Protein AF-A0AAU8CB11-F1 (afdb_monomer)

Structure (mmCIF, N/CA/C/O backbone):
data_AF-A0AAU8CB11-F1
#
_entry.id   AF-A0AAU8CB11-F1
#
loop_
_atom_site.group_PDB
_atom_site.id
_atom_site.type_symbol
_atom_site.label_atom_id
_atom_site.label_alt_id
_atom_site.label_comp_id
_atom_site.label_asym_id
_atom_site.label_entity_id
_atom_site.label_seq_id
_atom_site.pdbx_PDB_ins_code
_atom_site.Cartn_x
_atom_site.Cartn_y
_atom_site.Cartn_z
_atom_site.occupancy
_atom_site.B_iso_or_equiv
_atom_site.auth_seq_id
_atom_site.auth_comp_id
_atom_site.auth_asym_id
_atom_site.auth_atom_id
_atom_site.pdbx_PDB_model_num
ATOM 1 N N . MET A 1 1 ? 46.544 21.182 -36.155 1.00 42.44 1 MET A N 1
ATOM 2 C CA . MET A 1 1 ? 45.902 19.866 -36.327 1.00 42.44 1 MET A CA 1
ATOM 3 C C . MET A 1 1 ? 45.003 19.690 -35.120 1.00 42.44 1 MET A C 1
ATOM 5 O O . MET A 1 1 ? 45.452 19.198 -34.098 1.00 42.44 1 MET A O 1
ATOM 9 N N . SER A 1 2 ? 43.804 20.263 -35.202 1.00 44.53 2 SER A N 1
ATOM 10 C CA . SER A 1 2 ? 42.808 20.220 -34.134 1.00 44.53 2 SER A CA 1
ATOM 11 C C . SER A 1 2 ? 41.744 19.235 -34.574 1.00 44.53 2 SER A C 1
ATOM 13 O O . SER A 1 2 ? 41.042 19.493 -35.546 1.00 44.53 2 SER A O 1
ATOM 15 N N . THR A 1 3 ? 41.664 18.100 -33.899 1.00 44.34 3 THR A N 1
ATOM 16 C CA . THR A 1 3 ? 40.441 17.304 -33.875 1.00 44.34 3 THR A CA 1
ATOM 17 C C . THR A 1 3 ? 39.897 17.453 -32.473 1.00 44.34 3 THR A C 1
ATOM 19 O O . THR A 1 3 ? 40.245 16.698 -31.569 1.00 44.34 3 THR A O 1
ATOM 22 N N . ASP A 1 4 ? 39.118 18.516 -32.312 1.00 44.94 4 ASP A N 1
ATOM 23 C CA . ASP A 1 4 ? 38.138 18.631 -31.250 1.00 44.94 4 ASP A CA 1
ATOM 24 C C . ASP A 1 4 ? 37.130 17.502 -31.489 1.00 44.94 4 ASP A C 1
ATOM 26 O O . ASP A 1 4 ? 36.351 17.532 -32.440 1.00 44.94 4 ASP A O 1
ATOM 30 N N . THR A 1 5 ? 37.290 16.403 -30.757 1.00 48.50 5 THR A N 1
ATOM 31 C CA . THR A 1 5 ? 36.262 15.370 -30.677 1.00 48.50 5 THR A CA 1
ATOM 32 C C . THR A 1 5 ? 35.461 15.716 -29.439 1.00 48.50 5 THR A C 1
ATOM 34 O O . THR A 1 5 ? 35.776 15.253 -28.344 1.00 48.50 5 THR A O 1
ATOM 37 N N . GLU A 1 6 ? 34.463 16.583 -29.623 1.00 51.97 6 GLU A N 1
ATOM 38 C CA . GLU A 1 6 ? 33.332 16.668 -28.705 1.00 51.97 6 GLU A CA 1
ATOM 39 C C . GLU A 1 6 ? 32.822 15.235 -28.482 1.00 51.97 6 GLU A C 1
ATOM 41 O O . GLU A 1 6 ? 32.600 14.511 -29.464 1.00 51.97 6 GLU A O 1
ATOM 46 N N . PRO A 1 7 ? 32.678 14.768 -27.230 1.00 50.28 7 PRO A N 1
ATOM 47 C CA . PRO A 1 7 ? 32.069 13.474 -26.997 1.00 50.28 7 PRO A CA 1
ATOM 48 C C . PRO A 1 7 ? 30.637 13.562 -27.516 1.00 50.28 7 PRO A C 1
ATOM 50 O O . PRO A 1 7 ? 29.880 14.439 -27.105 1.00 50.28 7 PRO A O 1
ATOM 53 N N . ALA A 1 8 ? 30.300 12.679 -28.458 1.00 52.88 8 ALA A N 1
ATOM 54 C CA . ALA A 1 8 ? 28.959 12.530 -28.994 1.00 52.88 8 ALA A CA 1
ATOM 55 C C . ALA A 1 8 ? 27.955 12.569 -27.837 1.00 52.88 8 ALA A C 1
ATOM 57 O O . ALA A 1 8 ? 27.966 11.683 -26.979 1.00 52.88 8 ALA A O 1
ATOM 58 N N . GLY A 1 9 ? 27.135 13.623 -27.794 1.00 54.81 9 GLY A N 1
ATOM 59 C CA . GLY A 1 9 ? 25.994 13.673 -26.896 1.00 54.81 9 GLY A CA 1
ATOM 60 C C . GLY A 1 9 ? 25.213 12.382 -27.081 1.00 54.81 9 GLY A C 1
ATOM 61 O O . GLY A 1 9 ? 24.951 11.981 -28.218 1.00 54.81 9 GLY A O 1
ATOM 62 N N . VAL A 1 10 ? 24.926 11.698 -25.974 1.00 61.97 10 VAL A N 1
ATOM 63 C CA . VAL A 1 10 ? 24.017 10.553 -25.951 1.00 61.97 10 VAL A CA 1
ATOM 64 C C . VAL A 1 10 ? 22.784 10.983 -26.737 1.00 61.97 10 VAL A C 1
ATOM 66 O O . VAL A 1 10 ? 22.107 11.932 -26.349 1.00 61.97 10 VAL A O 1
ATOM 69 N N . VAL A 1 11 ? 22.556 10.379 -27.903 1.00 61.03 11 VAL A N 1
ATOM 70 C CA . VAL A 1 11 ? 21.357 10.674 -28.683 1.00 61.03 11 VAL A CA 1
ATOM 71 C C . VAL A 1 11 ? 20.226 9.991 -27.936 1.00 61.03 11 VAL A 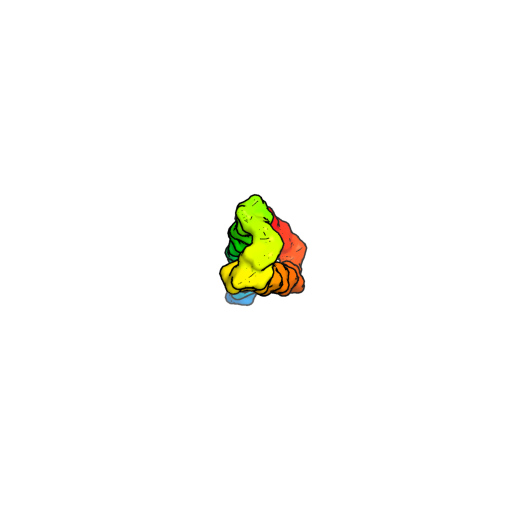C 1
ATOM 73 O O . VAL A 1 11 ? 19.989 8.800 -28.103 1.00 61.03 11 VAL A O 1
ATOM 76 N N . GLU A 1 12 ? 19.599 10.740 -27.037 1.00 72.50 12 GLU A N 1
ATOM 77 C CA . GLU A 1 12 ? 18.356 10.363 -26.384 1.00 72.50 12 GLU A CA 1
ATOM 78 C C . GLU A 1 12 ? 17.287 10.280 -27.481 1.00 72.50 12 GLU A C 1
ATOM 80 O O . GLU A 1 12 ? 16.783 11.290 -27.975 1.00 72.50 12 GLU A O 1
ATOM 85 N N . ASP A 1 13 ? 17.028 9.066 -27.960 1.00 85.31 13 ASP A N 1
ATOM 86 C CA . ASP A 1 13 ? 16.021 8.806 -28.980 1.00 85.31 13 ASP A CA 1
ATOM 87 C C . ASP A 1 13 ? 14.628 8.598 -28.356 1.00 85.31 13 ASP A C 1
ATOM 89 O O . ASP A 1 13 ? 14.443 8.572 -27.137 1.00 85.31 13 ASP A O 1
ATOM 93 N N . GLU A 1 14 ? 13.607 8.447 -29.201 1.00 88.38 14 GLU A N 1
ATOM 94 C CA . GLU A 1 14 ? 12.229 8.231 -28.744 1.00 88.38 14 GLU A CA 1
ATOM 95 C C . GLU A 1 14 ? 12.087 6.995 -27.831 1.00 88.38 14 GLU A C 1
ATOM 97 O O . GLU A 1 14 ? 11.236 6.975 -26.938 1.00 88.38 14 GLU A O 1
ATOM 102 N N . SER A 1 15 ? 12.915 5.963 -28.025 1.00 87.62 15 SER A N 1
ATOM 103 C CA . SER A 1 15 ? 12.870 4.737 -27.223 1.00 87.62 15 SER A CA 1
ATOM 104 C C . SER A 1 15 ? 13.440 4.945 -25.819 1.00 87.62 15 SER A C 1
ATOM 106 O O . SER A 1 15 ? 12.875 4.432 -24.847 1.00 87.62 15 SER A O 1
ATOM 108 N N . PHE A 1 16 ? 14.481 5.773 -25.695 1.00 89.19 16 PHE A N 1
ATOM 109 C CA . PHE A 1 16 ? 15.028 6.184 -24.406 1.00 89.19 16 PHE A CA 1
ATOM 110 C C . PHE A 1 16 ? 13.982 6.940 -23.581 1.00 89.19 16 PHE A C 1
ATOM 112 O O . PHE A 1 16 ? 13.679 6.543 -22.455 1.00 89.19 16 PHE A O 1
ATOM 119 N N . PHE A 1 17 ? 13.361 7.978 -24.153 1.00 91.81 17 PHE A N 1
ATOM 120 C CA . PHE A 1 17 ? 12.351 8.766 -23.437 1.00 91.81 17 PHE A CA 1
ATOM 121 C C . PHE A 1 17 ? 11.129 7.935 -23.045 1.00 91.81 17 PHE A C 1
ATOM 123 O O . PHE A 1 17 ? 10.583 8.122 -21.960 1.00 91.81 17 PHE A O 1
ATOM 130 N N . ARG A 1 18 ? 10.710 6.997 -23.900 1.00 90.25 18 ARG A N 1
ATOM 131 C CA . ARG A 1 18 ? 9.614 6.071 -23.593 1.00 90.25 18 ARG A CA 1
ATOM 132 C C . ARG A 1 18 ? 9.932 5.214 -22.370 1.00 90.25 18 ARG A C 1
ATOM 134 O O . ARG A 1 18 ? 9.137 5.187 -21.437 1.00 90.25 18 ARG A O 1
ATOM 141 N N . THR A 1 19 ? 11.116 4.608 -22.352 1.00 89.44 19 THR A N 1
ATOM 142 C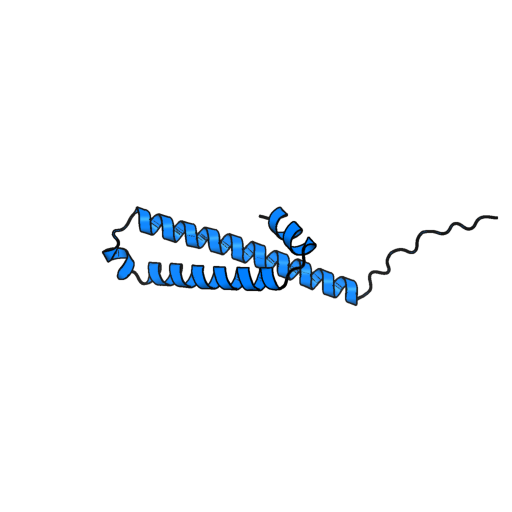 CA . THR A 1 19 ? 11.596 3.803 -21.218 1.00 89.44 19 THR A CA 1
ATOM 143 C C . THR A 1 19 ? 11.674 4.637 -19.939 1.00 89.44 19 THR A C 1
ATOM 145 O O . THR A 1 19 ? 11.224 4.208 -18.880 1.00 89.44 19 THR A O 1
ATOM 148 N N . LEU A 1 20 ? 12.194 5.865 -20.029 1.00 89.81 20 LEU A N 1
ATOM 149 C CA . LEU A 1 20 ? 12.303 6.760 -18.879 1.00 89.81 20 LEU A CA 1
ATOM 150 C C . LEU A 1 20 ? 10.929 7.152 -18.313 1.00 89.81 20 LEU A C 1
ATOM 152 O O . LEU A 1 20 ? 10.744 7.169 -17.098 1.00 89.81 20 LEU A O 1
ATOM 156 N N . VAL A 1 21 ? 9.950 7.447 -19.175 1.00 92.25 21 VAL A N 1
ATOM 157 C CA . VAL A 1 21 ? 8.575 7.750 -18.746 1.00 92.25 21 VAL A CA 1
ATOM 158 C C . VAL A 1 21 ? 7.930 6.542 -18.068 1.00 92.25 21 VAL A C 1
ATOM 160 O O . VAL A 1 21 ? 7.249 6.711 -17.057 1.00 92.25 21 VAL A O 1
ATOM 163 N N . GLU A 1 22 ? 8.144 5.333 -18.589 1.00 88.50 22 GLU A N 1
ATOM 164 C CA . GLU A 1 22 ? 7.644 4.093 -17.984 1.00 88.50 22 GLU A CA 1
ATOM 165 C C . GLU A 1 22 ? 8.247 3.866 -16.590 1.00 88.50 22 GLU A C 1
ATOM 167 O O . GLU A 1 22 ? 7.492 3.635 -15.642 1.00 88.50 22 GLU A O 1
ATOM 172 N N . LYS A 1 23 ? 9.564 4.055 -16.437 1.00 88.50 23 LYS A N 1
ATOM 173 C CA . LYS A 1 23 ? 10.261 3.995 -15.140 1.00 88.50 23 LYS A CA 1
ATOM 174 C C . LYS A 1 23 ? 9.720 5.019 -14.142 1.00 88.50 23 LYS A C 1
ATOM 176 O O . LYS A 1 23 ? 9.279 4.652 -13.056 1.00 88.50 23 LYS A O 1
ATOM 181 N N . LEU A 1 24 ? 9.666 6.299 -14.521 1.00 89.00 24 LEU A N 1
ATOM 182 C CA . LEU A 1 24 ? 9.156 7.370 -13.650 1.00 89.00 24 LEU A CA 1
ATOM 183 C C . LEU A 1 24 ? 7.696 7.144 -13.244 1.00 89.00 24 LEU A C 1
ATOM 185 O O . LEU A 1 24 ? 7.303 7.442 -12.116 1.00 89.00 24 LEU A O 1
ATOM 189 N N . ARG A 1 25 ? 6.881 6.600 -14.151 1.00 89.19 25 ARG A N 1
ATOM 190 C CA . ARG A 1 25 ? 5.498 6.230 -13.851 1.00 89.19 25 ARG A CA 1
ATOM 191 C C . ARG A 1 25 ? 5.432 5.078 -12.846 1.00 89.19 25 ARG A C 1
ATOM 193 O O . ARG A 1 25 ? 4.617 5.152 -11.927 1.00 89.19 25 ARG A O 1
ATOM 200 N N 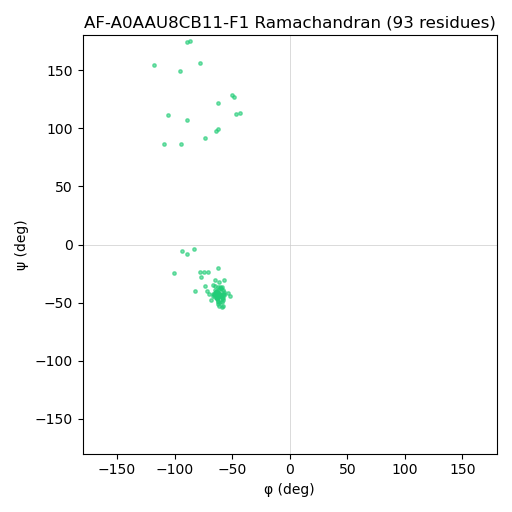. GLY A 1 26 ? 6.253 4.040 -13.013 1.00 87.00 26 GLY A N 1
ATOM 201 C CA . GLY A 1 26 ? 6.359 2.936 -12.054 1.00 87.00 26 GLY A CA 1
ATOM 202 C C . GLY A 1 26 ? 6.746 3.441 -10.665 1.00 87.00 26 GLY A C 1
ATOM 203 O O . GLY A 1 26 ? 6.068 3.139 -9.684 1.00 87.00 26 GLY A O 1
ATOM 204 N N . LEU A 1 27 ? 7.750 4.317 -10.613 1.00 87.69 27 LEU A N 1
ATOM 205 C CA . LEU A 1 27 ? 8.234 4.946 -9.389 1.00 87.69 27 LEU A CA 1
ATOM 206 C C . LEU A 1 27 ? 7.149 5.753 -8.663 1.00 87.69 27 LEU A C 1
ATOM 208 O O . LEU A 1 27 ? 6.913 5.569 -7.470 1.00 87.69 27 LEU A O 1
ATOM 212 N N . SER A 1 28 ? 6.442 6.613 -9.402 1.00 87.38 28 SER A N 1
ATOM 213 C CA . SER A 1 28 ? 5.340 7.414 -8.861 1.00 87.38 28 SER A CA 1
ATOM 214 C C . SER A 1 28 ? 4.210 6.534 -8.325 1.00 87.38 28 SER A C 1
ATOM 216 O O . SER A 1 28 ? 3.666 6.830 -7.263 1.00 87.38 28 SER A O 1
ATOM 218 N N . SER A 1 29 ? 3.860 5.461 -9.045 1.00 87.56 29 SER A N 1
ATOM 219 C CA . SER A 1 29 ? 2.807 4.528 -8.628 1.00 87.56 29 SER A CA 1
ATOM 220 C C . SER A 1 29 ? 3.165 3.841 -7.314 1.00 87.56 29 SER A C 1
ATOM 222 O O . SER A 1 29 ? 2.365 3.868 -6.379 1.00 87.56 29 SER A O 1
ATOM 224 N N . PHE A 1 30 ? 4.382 3.297 -7.217 1.00 90.38 30 PHE A N 1
ATOM 225 C CA . PHE A 1 30 ? 4.874 2.647 -6.004 1.00 90.38 30 PHE A CA 1
ATOM 226 C C . PHE A 1 30 ? 4.867 3.604 -4.804 1.00 90.38 30 PHE A C 1
ATOM 228 O O . PHE A 1 30 ? 4.360 3.260 -3.734 1.00 90.38 30 PHE A O 1
ATOM 235 N N . GLY A 1 31 ? 5.355 4.837 -4.985 1.00 90.00 31 GLY A N 1
ATOM 236 C CA . GLY A 1 31 ? 5.342 5.854 -3.932 1.00 90.00 31 GLY A CA 1
ATOM 237 C C . GLY A 1 31 ? 3.926 6.182 -3.438 1.00 90.00 31 GLY A C 1
ATOM 238 O O . GLY A 1 31 ? 3.682 6.244 -2.230 1.00 90.00 31 GLY A O 1
ATOM 239 N N . ASP A 1 32 ? 2.966 6.347 -4.352 1.00 91.19 32 ASP A N 1
ATOM 240 C CA . ASP A 1 32 ? 1.562 6.599 -4.005 1.00 91.19 32 ASP A CA 1
ATOM 241 C C . ASP A 1 32 ? 0.914 5.414 -3.274 1.00 91.19 32 ASP A C 1
ATOM 243 O O . ASP A 1 32 ? 0.252 5.603 -2.245 1.00 91.19 32 ASP A O 1
ATOM 247 N N . GLN A 1 33 ? 1.135 4.193 -3.764 1.00 94.00 33 GLN A N 1
ATOM 248 C CA . GLN A 1 33 ? 0.624 2.963 -3.155 1.00 94.00 33 GLN A CA 1
ATOM 249 C C . GLN A 1 33 ? 1.207 2.753 -1.753 1.00 94.00 33 GLN A C 1
ATOM 251 O O . GLN A 1 33 ? 0.456 2.470 -0.817 1.00 94.00 33 GLN A O 1
ATOM 256 N N . SER A 1 34 ? 2.505 3.002 -1.565 1.00 94.38 34 SER A N 1
ATOM 257 C CA . SER A 1 34 ? 3.182 2.879 -0.271 1.00 94.38 34 SER A CA 1
ATOM 258 C C . SER A 1 34 ? 2.618 3.873 0.750 1.00 94.38 34 SER A C 1
ATOM 260 O O . SER A 1 34 ? 2.212 3.497 1.857 1.00 94.38 34 SER A O 1
ATOM 262 N N . ARG A 1 35 ? 2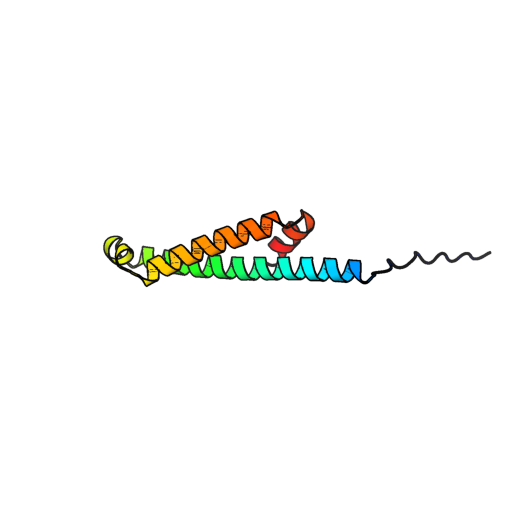.443 5.144 0.354 1.00 94.25 35 ARG A N 1
ATOM 263 C CA . ARG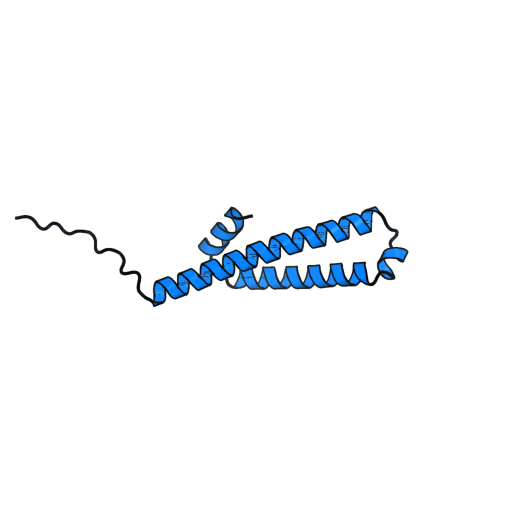 A 1 35 ? 1.769 6.156 1.190 1.00 94.25 35 ARG A CA 1
ATOM 264 C C . ARG A 1 35 ? 0.355 5.725 1.583 1.00 94.25 35 ARG A C 1
ATOM 266 O O . ARG A 1 35 ? -0.044 5.892 2.741 1.00 94.25 35 ARG A O 1
ATOM 273 N N . GLN A 1 36 ? -0.408 5.159 0.646 1.00 96.44 36 GLN A N 1
ATOM 274 C CA . GLN A 1 36 ? -1.756 4.671 0.927 1.00 96.44 36 GLN A CA 1
ATOM 275 C C . GLN A 1 36 ? -1.740 3.471 1.885 1.00 96.44 36 GLN A C 1
ATOM 277 O O . GLN A 1 36 ? -2.539 3.441 2.826 1.00 96.44 36 GLN A O 1
ATOM 282 N N . PHE A 1 37 ? -0.816 2.528 1.697 1.00 97.38 37 PHE A N 1
ATOM 283 C CA . PHE A 1 37 ? -0.646 1.354 2.551 1.00 97.38 37 PHE A CA 1
ATOM 284 C C . PHE A 1 37 ? -0.376 1.757 4.003 1.00 97.38 37 PHE A C 1
ATOM 286 O O . PHE A 1 37 ? -1.059 1.285 4.919 1.00 97.38 37 PHE A O 1
ATOM 293 N N . PHE A 1 38 ? 0.547 2.698 4.232 1.00 96.31 38 PHE A N 1
ATOM 294 C CA . PHE A 1 38 ? 0.828 3.212 5.574 1.00 96.31 38 PHE A CA 1
ATOM 295 C C . PHE A 1 38 ? -0.373 3.937 6.184 1.00 96.31 38 PHE A C 1
ATOM 297 O O . PHE A 1 38 ? -0.684 3.747 7.363 1.00 96.31 38 PHE A O 1
ATOM 304 N N . ALA A 1 39 ? -1.091 4.741 5.395 1.00 97.56 39 ALA A N 1
ATOM 305 C CA . ALA A 1 39 ? -2.279 5.441 5.872 1.00 97.56 39 ALA A CA 1
ATOM 306 C C . ALA A 1 39 ? -3.399 4.472 6.293 1.00 97.56 39 ALA A C 1
ATOM 308 O O . ALA A 1 39 ? -4.045 4.691 7.322 1.00 97.56 39 ALA A O 1
ATOM 309 N N . VAL A 1 40 ? -3.631 3.403 5.525 1.00 98.12 40 VAL A N 1
ATOM 310 C CA . VAL A 1 40 ? -4.618 2.360 5.852 1.00 98.12 40 VAL A CA 1
ATOM 311 C C . VAL A 1 40 ? -4.169 1.560 7.072 1.00 98.12 40 VAL A C 1
ATOM 313 O O . VAL A 1 40 ? -4.941 1.428 8.021 1.00 98.12 40 VAL A O 1
ATOM 316 N N . SER A 1 41 ? -2.911 1.118 7.106 1.00 98.00 41 SER A N 1
ATOM 317 C CA . SER A 1 41 ? -2.338 0.377 8.238 1.00 98.00 41 SER A CA 1
ATOM 318 C C . SER A 1 41 ? -2.439 1.162 9.546 1.00 98.00 41 SER A C 1
ATOM 320 O O . SER A 1 41 ? -2.827 0.616 10.576 1.00 98.00 41 SER A O 1
ATOM 322 N N . ARG A 1 42 ? -2.191 2.478 9.508 1.00 97.81 42 ARG A N 1
ATOM 323 C CA . ARG A 1 42 ? -2.369 3.349 10.675 1.00 97.81 42 ARG A CA 1
ATOM 324 C C . ARG A 1 42 ? -3.821 3.393 11.150 1.00 97.81 42 ARG A C 1
ATOM 326 O O . ARG A 1 42 ? -4.058 3.331 12.351 1.00 97.81 42 ARG A O 1
ATOM 333 N N . LYS A 1 43 ? -4.790 3.500 10.235 1.00 97.69 43 LYS A N 1
ATOM 334 C CA . 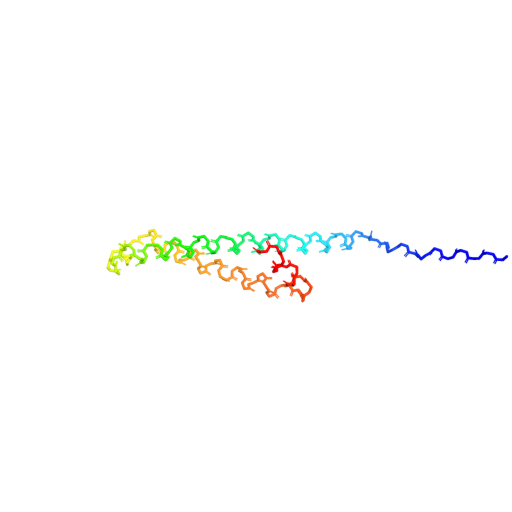LYS A 1 43 ? -6.222 3.495 10.588 1.00 97.69 43 LYS A CA 1
ATOM 335 C C . LYS A 1 43 ? -6.635 2.174 11.234 1.00 97.69 43 LYS A C 1
ATOM 337 O O . LYS A 1 43 ? -7.354 2.200 12.228 1.00 97.69 43 LYS A O 1
ATOM 342 N N . ILE A 1 44 ? -6.162 1.051 10.692 1.00 97.56 44 ILE A N 1
ATOM 343 C CA . ILE A 1 44 ? -6.371 -0.290 11.256 1.00 97.56 44 ILE A CA 1
ATOM 344 C C . ILE A 1 44 ? -5.824 -0.340 12.686 1.00 97.56 44 ILE A C 1
ATOM 346 O O . ILE A 1 44 ? -6.582 -0.621 13.609 1.00 97.56 44 ILE A O 1
ATOM 350 N N . ALA A 1 45 ? -4.562 0.046 12.888 1.00 96.81 45 ALA A N 1
ATOM 351 C CA . ALA A 1 45 ? -3.930 0.034 14.207 1.00 96.81 45 ALA A CA 1
ATOM 352 C C . ALA A 1 45 ? -4.656 0.931 15.229 1.00 96.81 45 ALA A C 1
ATOM 354 O O . ALA A 1 45 ? -4.787 0.572 16.397 1.00 96.81 45 ALA A O 1
ATOM 355 N N . THR A 1 46 ? -5.164 2.095 14.807 1.00 96.50 46 THR A N 1
ATOM 356 C CA . THR A 1 46 ? -5.996 2.948 15.672 1.00 96.50 46 THR A CA 1
ATOM 357 C C . THR A 1 46 ? -7.294 2.246 16.071 1.00 96.50 46 THR A C 1
ATOM 359 O O . THR A 1 46 ? -7.630 2.230 17.251 1.00 96.50 46 THR A O 1
ATOM 362 N N . LEU A 1 47 ? -7.998 1.617 15.126 1.00 95.50 47 LEU A N 1
ATOM 363 C CA . LEU A 1 47 ? -9.226 0.873 15.424 1.00 95.50 47 LEU A CA 1
ATOM 364 C C . LEU A 1 47 ? -8.969 -0.301 16.375 1.00 95.50 47 LEU A C 1
ATOM 366 O O . LEU A 1 47 ? -9.739 -0.499 17.312 1.00 95.50 47 LEU A O 1
ATOM 370 N N . GLU A 1 48 ? -7.880 -1.036 16.167 1.00 95.75 48 GLU A N 1
ATOM 371 C CA . GLU A 1 48 ? -7.451 -2.145 17.028 1.00 95.75 48 GLU A CA 1
ATOM 372 C C . GLU A 1 48 ? -7.062 -1.686 18.436 1.00 95.75 48 GLU A C 1
ATOM 374 O O . GLU A 1 48 ? -7.265 -2.416 19.403 1.00 95.75 48 GLU A O 1
ATOM 379 N N . SER A 1 49 ? -6.547 -0.461 18.573 1.00 96.19 49 SER A N 1
ATOM 380 C CA . SER A 1 49 ?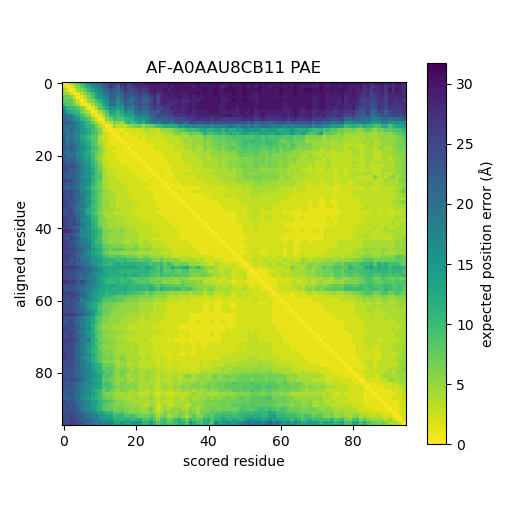 -6.236 0.130 19.875 1.00 96.19 49 SER A CA 1
ATOM 381 C C . SER A 1 49 ? -7.474 0.634 20.625 1.00 96.19 49 SER A C 1
ATOM 383 O O . SER A 1 49 ? -7.433 0.727 21.852 1.00 96.19 49 SER A O 1
ATOM 385 N N . GLU A 1 50 ? -8.534 1.031 19.920 1.00 94.69 50 GLU A N 1
ATOM 386 C CA . GLU A 1 50 ? -9.705 1.694 20.512 1.00 94.69 50 GLU A CA 1
ATOM 387 C C . GLU A 1 50 ? -10.899 0.754 20.733 1.00 94.69 50 GLU A C 1
ATOM 389 O O . GLU A 1 50 ? -11.740 1.025 21.593 1.00 94.69 50 GLU A O 1
ATOM 394 N N . LYS A 1 51 ? -10.995 -0.342 19.971 1.00 92.38 51 LYS A N 1
ATOM 395 C CA . LYS A 1 51 ? -12.157 -1.243 19.957 1.00 92.38 51 LYS A CA 1
ATOM 396 C C . LYS A 1 51 ? -11.799 -2.650 20.420 1.00 92.38 51 LYS A C 1
ATOM 398 O O . LYS A 1 51 ? -10.663 -3.096 20.289 1.00 92.38 51 LYS A O 1
ATOM 403 N N . ARG A 1 52 ? -12.784 -3.390 20.939 1.00 91.31 52 ARG A N 1
ATOM 404 C CA . ARG A 1 52 ? -12.606 -4.820 21.241 1.00 91.31 52 ARG A CA 1
ATOM 405 C C . ARG A 1 52 ? -12.686 -5.660 19.969 1.00 91.31 52 ARG A C 1
ATOM 407 O O . ARG A 1 52 ? -13.372 -5.290 19.023 1.00 91.31 52 ARG A O 1
ATOM 414 N N . ALA A 1 53 ? -12.073 -6.844 19.997 1.00 84.50 53 ALA A N 1
ATOM 415 C CA . ALA A 1 53 ? -12.071 -7.784 18.871 1.00 84.50 53 ALA A CA 1
ATOM 416 C C . ALA A 1 53 ? -13.482 -8.085 18.327 1.00 84.50 53 ALA A C 1
ATOM 418 O O . ALA A 1 53 ? -13.704 -7.989 17.126 1.00 84.50 53 ALA A O 1
ATOM 419 N N . SER A 1 54 ? -14.460 -8.325 19.207 1.00 85.31 54 SER A N 1
ATOM 420 C CA . SER A 1 54 ? -15.854 -8.573 18.806 1.00 85.31 54 SER A CA 1
ATOM 421 C C . SER A 1 54 ? -16.495 -7.394 18.062 1.00 85.31 54 SER A C 1
ATOM 423 O O . SER A 1 54 ? -17.334 -7.590 17.198 1.00 85.31 54 SER A O 1
ATOM 425 N N . GLU A 1 55 ? -16.108 -6.154 18.381 1.00 89.38 55 GLU A N 1
ATOM 426 C CA . GLU A 1 55 ? -16.629 -4.956 17.706 1.00 89.38 55 GLU A CA 1
ATOM 427 C C . GLU A 1 55 ? -15.970 -4.732 16.335 1.00 89.38 55 GLU A C 1
ATOM 429 O O . GLU A 1 55 ? -16.534 -4.048 15.480 1.00 89.38 55 GLU A O 1
ATOM 434 N N . LEU A 1 56 ? -14.766 -5.273 16.129 1.00 92.31 56 LEU A N 1
ATOM 435 C CA . LEU A 1 56 ? -14.033 -5.199 14.865 1.00 92.31 56 LEU A CA 1
ATOM 436 C C . LEU A 1 56 ? -14.500 -6.269 13.878 1.00 92.31 56 LEU A C 1
ATOM 438 O O . LEU A 1 56 ? -14.658 -5.958 12.699 1.00 92.31 56 LEU A O 1
ATOM 442 N N . GLU A 1 57 ? -14.769 -7.488 14.352 1.00 85.88 57 GLU A N 1
ATOM 443 C CA . GLU A 1 57 ? -15.282 -8.592 13.524 1.00 85.88 57 GLU A CA 1
ATOM 444 C C . GLU A 1 57 ? -16.609 -8.234 12.836 1.00 85.88 57 GLU A C 1
ATOM 446 O O . GLU A 1 57 ? -16.796 -8.517 11.649 1.00 85.88 57 GLU A O 1
ATOM 451 N N . ASP A 1 58 ? -17.485 -7.523 13.549 1.00 90.81 58 ASP A N 1
ATOM 452 C CA . ASP A 1 58 ? -18.774 -7.053 13.033 1.00 90.81 58 ASP A CA 1
ATOM 453 C C . ASP A 1 58 ? -18.667 -5.742 12.226 1.00 90.81 58 ASP A C 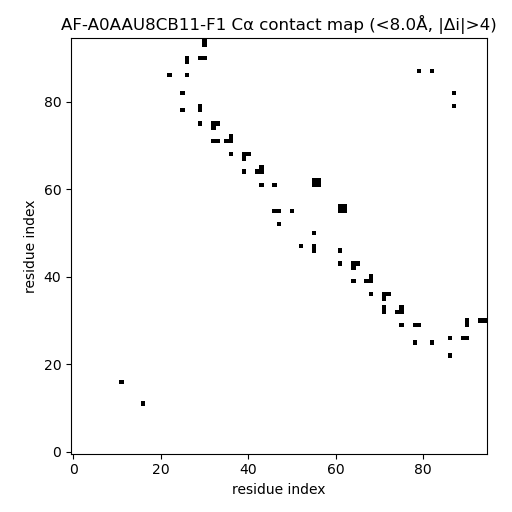1
ATOM 455 O O . ASP A 1 58 ? -19.655 -5.255 11.672 1.00 90.81 58 ASP A O 1
ATOM 459 N N . SER A 1 59 ? -17.477 -5.135 12.140 1.00 94.38 59 SER A N 1
ATOM 460 C CA . SER A 1 59 ? -17.288 -3.845 11.478 1.00 94.38 59 SER A CA 1
ATOM 461 C C . SER A 1 59 ? -16.973 -4.001 9.990 1.00 94.38 59 SER A C 1
ATOM 463 O O . SER A 1 59 ? -15.844 -4.290 9.593 1.00 94.38 59 SER A O 1
ATOM 465 N N . ASP A 1 60 ? -17.948 -3.669 9.141 1.00 94.69 60 ASP A N 1
ATOM 466 C CA . ASP A 1 60 ? -17.757 -3.578 7.684 1.00 94.69 60 ASP A CA 1
ATOM 467 C C . ASP A 1 60 ? -16.592 -2.666 7.294 1.00 94.69 60 ASP A C 1
ATOM 469 O O . ASP A 1 60 ? -15.799 -2.999 6.417 1.00 94.69 60 ASP A O 1
ATOM 473 N N . THR A 1 61 ? -16.455 -1.526 7.973 1.00 93.44 61 THR A N 1
ATOM 474 C CA . THR A 1 61 ? -15.363 -0.578 7.731 1.00 93.44 61 THR A CA 1
ATOM 475 C C . THR A 1 61 ? -14.001 -1.190 8.034 1.00 93.44 61 THR A C 1
ATOM 477 O O . THR A 1 61 ? -13.073 -1.002 7.253 1.00 93.44 61 THR A O 1
ATOM 480 N N . TYR A 1 62 ? -13.869 -1.927 9.140 1.00 95.94 62 TYR A N 1
ATOM 481 C CA . TYR A 1 62 ? -12.616 -2.605 9.468 1.00 95.94 62 TYR A CA 1
ATOM 482 C C . TYR A 1 62 ? -12.273 -3.653 8.404 1.00 95.94 62 TYR A C 1
ATOM 484 O O . TYR A 1 62 ? -11.169 -3.628 7.865 1.00 95.94 62 TYR A O 1
ATOM 492 N N . ARG A 1 63 ? -13.245 -4.485 8.008 1.00 96.56 63 ARG A N 1
ATOM 493 C CA . ARG A 1 63 ? -13.057 -5.488 6.945 1.00 96.56 63 ARG A CA 1
ATOM 494 C C . ARG A 1 63 ? -12.627 -4.866 5.615 1.00 96.56 63 ARG A C 1
ATOM 496 O O . ARG A 1 63 ? -11.717 -5.378 4.975 1.00 96.56 63 ARG A O 1
ATOM 503 N N . GLN A 1 64 ? -13.226 -3.741 5.225 1.00 97.25 64 GLN A N 1
ATOM 504 C CA . GLN A 1 64 ? -12.838 -3.010 4.012 1.00 97.25 64 GLN A CA 1
ATOM 505 C C . GLN A 1 64 ? -11.420 -2.439 4.099 1.00 97.25 64 GLN A C 1
ATOM 507 O O . GLN A 1 64 ? -10.692 -2.464 3.112 1.00 97.25 64 GLN A O 1
ATOM 512 N N . LEU A 1 65 ? -11.013 -1.925 5.264 1.00 97.62 65 LEU A N 1
ATOM 513 C CA . LEU A 1 65 ? -9.651 -1.429 5.459 1.00 97.62 65 LEU A CA 1
ATOM 514 C C . LEU A 1 65 ? -8.626 -2.563 5.373 1.00 97.62 65 LEU A C 1
ATOM 516 O O . LEU A 1 65 ? -7.595 -2.378 4.734 1.00 97.62 65 LEU A O 1
ATOM 520 N N . VAL A 1 66 ? -8.912 -3.722 5.974 1.00 97.44 66 VAL A N 1
ATOM 521 C CA . VAL A 1 66 ? -8.040 -4.904 5.898 1.00 97.44 66 VAL A CA 1
ATOM 522 C C . VAL A 1 66 ? -7.911 -5.385 4.455 1.00 97.44 66 VAL A C 1
ATOM 524 O O . VAL A 1 66 ? -6.793 -5.466 3.959 1.00 97.44 66 VAL A O 1
ATOM 527 N N . ALA A 1 67 ? -9.030 -5.579 3.750 1.00 97.81 67 ALA A N 1
ATOM 528 C CA . ALA A 1 67 ? -9.012 -5.972 2.340 1.00 97.81 67 ALA A CA 1
ATOM 529 C C . ALA A 1 67 ? -8.234 -4.964 1.478 1.00 97.81 67 ALA A C 1
ATOM 531 O O . ALA A 1 67 ? -7.394 -5.344 0.670 1.00 97.81 67 ALA A O 1
ATOM 532 N N . ARG A 1 68 ? -8.435 -3.658 1.705 1.00 97.81 68 ARG A N 1
ATOM 533 C CA . ARG A 1 68 ? -7.694 -2.624 0.975 1.00 97.81 68 ARG A CA 1
ATOM 534 C C . ARG A 1 68 ? -6.196 -2.650 1.272 1.00 97.81 68 ARG A C 1
ATOM 536 O O . ARG A 1 68 ? -5.402 -2.329 0.394 1.00 97.81 68 ARG A O 1
ATOM 543 N N . ARG A 1 69 ? -5.798 -2.969 2.505 1.00 98.12 69 ARG A N 1
ATOM 544 C CA . ARG A 1 69 ? -4.385 -3.128 2.861 1.00 98.12 69 ARG A CA 1
ATOM 545 C C . ARG A 1 69 ? -3.775 -4.316 2.121 1.00 98.12 69 ARG A C 1
ATOM 547 O O . ARG A 1 69 ? -2.676 -4.163 1.614 1.00 98.12 69 ARG A O 1
ATOM 554 N N . GLU A 1 70 ? -4.477 -5.444 2.055 1.00 98.12 70 GLU A N 1
ATOM 555 C CA . GLU A 1 70 ? -4.024 -6.647 1.340 1.00 98.12 70 GLU A CA 1
ATOM 556 C C . GLU A 1 70 ? -3.891 -6.403 -0.168 1.00 98.12 70 GLU A C 1
ATOM 558 O O . GLU A 1 70 ? -2.894 -6.794 -0.762 1.00 98.12 70 GLU A O 1
ATOM 563 N N . GLU A 1 71 ? -4.843 -5.689 -0.779 1.00 97.75 71 GLU A N 1
ATOM 564 C CA . GLU A 1 71 ? -4.729 -5.252 -2.179 1.00 97.75 71 GLU A CA 1
ATOM 565 C C . GLU A 1 71 ? -3.488 -4.384 -2.406 1.00 97.75 71 GLU A C 1
ATOM 567 O O . GLU A 1 71 ? -2.756 -4.591 -3.365 1.00 97.75 71 GLU A O 1
ATOM 572 N N . LEU A 1 72 ? -3.239 -3.415 -1.518 1.00 97.62 72 LEU A N 1
ATOM 573 C CA . LEU A 1 72 ? -2.079 -2.531 -1.628 1.00 97.62 72 LEU A CA 1
ATOM 574 C C . LEU A 1 72 ? -0.756 -3.271 -1.429 1.00 97.62 72 LEU A C 1
ATOM 576 O O . LEU A 1 72 ? 0.223 -2.909 -2.064 1.00 97.62 72 LEU A O 1
ATOM 580 N N . ASP A 1 73 ? -0.725 -4.273 -0.553 1.00 96.12 73 ASP A N 1
ATOM 581 C CA . ASP A 1 73 ? 0.442 -5.133 -0.335 1.00 96.12 73 ASP A CA 1
ATOM 582 C C . ASP A 1 73 ? 0.786 -5.901 -1.620 1.00 96.12 73 ASP A C 1
ATOM 584 O O . ASP A 1 73 ? 1.913 -5.836 -2.100 1.00 96.12 73 ASP A O 1
ATOM 588 N N . ALA A 1 74 ? -0.219 -6.528 -2.242 1.00 96.00 74 ALA A N 1
ATOM 589 C CA . ALA A 1 74 ? -0.056 -7.242 -3.507 1.00 96.00 74 ALA A CA 1
ATOM 590 C C . ALA A 1 74 ? 0.352 -6.309 -4.660 1.00 96.00 74 ALA A C 1
ATOM 592 O O . ALA A 1 74 ? 1.263 -6.625 -5.419 1.00 96.00 74 ALA A O 1
ATOM 593 N N . ASP A 1 75 ? -0.281 -5.138 -4.762 1.00 93.44 75 ASP A N 1
ATOM 594 C CA . ASP A 1 75 ? 0.058 -4.123 -5.762 1.00 93.44 75 ASP A CA 1
ATOM 595 C C . ASP A 1 75 ? 1.518 -3.641 -5.623 1.00 93.44 75 ASP A C 1
ATOM 597 O O . ASP A 1 75 ? 2.188 -3.377 -6.624 1.00 93.44 75 ASP A O 1
ATOM 601 N N . LEU A 1 76 ? 2.007 -3.494 -4.386 1.00 93.81 76 LEU A N 1
ATOM 602 C CA . LEU A 1 76 ? 3.387 -3.097 -4.097 1.00 93.81 76 LEU A CA 1
ATOM 603 C C . LEU A 1 76 ? 4.378 -4.208 -4.454 1.00 93.81 76 LEU A C 1
ATOM 605 O O . LEU A 1 76 ? 5.410 -3.912 -5.055 1.00 93.81 76 LEU A O 1
ATOM 609 N N . ASP A 1 77 ? 4.060 -5.461 -4.127 1.00 92.19 77 ASP A N 1
ATOM 610 C CA . ASP A 1 77 ? 4.875 -6.622 -4.496 1.00 92.19 77 ASP A CA 1
ATOM 611 C C . ASP A 1 77 ? 4.991 -6.764 -6.022 1.00 92.19 77 ASP A C 1
ATOM 613 O O . ASP A 1 77 ? 6.093 -6.942 -6.550 1.00 92.19 77 ASP A O 1
ATOM 617 N N . ASP A 1 78 ? 3.881 -6.607 -6.748 1.00 90.31 78 ASP A N 1
ATOM 618 C CA . ASP A 1 78 ? 3.863 -6.627 -8.213 1.00 90.31 78 ASP A CA 1
ATOM 619 C C . ASP A 1 78 ? 4.685 -5.471 -8.806 1.00 90.31 78 ASP A C 1
ATOM 621 O O . ASP A 1 78 ? 5.426 -5.660 -9.777 1.00 90.31 78 ASP A O 1
ATOM 625 N N . ALA A 1 79 ? 4.596 -4.274 -8.213 1.00 88.12 79 ALA A N 1
ATOM 626 C CA . ALA A 1 79 ? 5.378 -3.118 -8.641 1.00 88.12 79 ALA A CA 1
ATOM 627 C C . ALA A 1 79 ? 6.885 -3.352 -8.454 1.00 88.12 79 ALA A C 1
ATOM 629 O O . ALA A 1 79 ? 7.657 -3.103 -9.379 1.00 88.12 79 ALA A O 1
ATOM 630 N N . VAL A 1 80 ? 7.299 -3.879 -7.298 1.00 88.25 80 VAL A N 1
ATOM 631 C CA . VAL A 1 80 ? 8.699 -4.229 -7.005 1.00 88.25 80 VAL A CA 1
ATOM 632 C C . VAL A 1 80 ? 9.201 -5.324 -7.946 1.00 88.25 80 VAL A C 1
ATOM 634 O O . VAL A 1 80 ? 10.321 -5.232 -8.443 1.00 88.25 80 VAL A O 1
ATOM 637 N N . GLY A 1 81 ? 8.376 -6.329 -8.250 1.00 88.38 81 GLY A N 1
ATOM 638 C CA . GLY A 1 81 ? 8.733 -7.410 -9.173 1.00 88.38 81 GLY A CA 1
ATOM 639 C C . GLY A 1 81 ? 9.008 -6.953 -10.612 1.00 88.38 81 GLY A C 1
ATOM 640 O O . GLY A 1 81 ? 9.669 -7.673 -11.363 1.00 88.38 81 GLY A O 1
ATOM 641 N N . GLY A 1 82 ? 8.519 -5.771 -11.000 1.00 84.88 82 GLY A N 1
ATOM 642 C CA . GLY A 1 82 ? 8.759 -5.160 -12.309 1.00 84.88 82 GLY A CA 1
ATOM 643 C C . GLY A 1 82 ? 9.937 -4.181 -12.371 1.00 84.88 82 GLY A C 1
ATOM 644 O O . GLY A 1 82 ? 10.238 -3.699 -13.462 1.00 84.88 82 GLY A O 1
ATOM 645 N N . MET A 1 83 ? 10.577 -3.868 -11.241 1.00 87.81 83 MET A N 1
ATOM 646 C CA . MET A 1 83 ? 11.663 -2.884 -11.147 1.00 87.81 83 MET A CA 1
ATOM 647 C C . MET A 1 83 ? 13.046 -3.538 -11.239 1.00 87.81 83 MET A C 1
ATOM 649 O O . MET A 1 83 ? 13.241 -4.674 -10.805 1.00 87.81 83 MET A O 1
ATOM 653 N N . ASP A 1 84 ? 14.017 -2.806 -11.792 1.00 87.75 84 ASP A N 1
ATOM 654 C CA . ASP A 1 84 ? 15.438 -3.152 -11.687 1.00 87.75 84 ASP A CA 1
ATOM 655 C C . ASP A 1 84 ? 16.090 -2.536 -10.432 1.00 87.75 84 ASP A C 1
ATOM 657 O O . ASP A 1 84 ? 15.459 -1.785 -9.688 1.00 87.75 84 ASP A O 1
ATOM 661 N N . ASP A 1 85 ? 17.353 -2.882 -10.162 1.00 87.88 85 ASP A N 1
ATOM 662 C CA . ASP A 1 85 ? 18.060 -2.451 -8.946 1.00 87.88 85 ASP A CA 1
ATOM 663 C C . ASP A 1 85 ? 18.147 -0.915 -8.815 1.00 87.88 85 ASP A C 1
ATOM 665 O O . ASP A 1 85 ? 18.018 -0.380 -7.709 1.00 87.88 85 ASP A O 1
ATOM 669 N N . ASP A 1 86 ? 18.322 -0.202 -9.933 1.00 86.31 86 ASP A N 1
ATOM 670 C CA . ASP A 1 86 ? 18.406 1.263 -9.954 1.00 86.31 86 ASP A CA 1
ATOM 671 C C . ASP A 1 86 ? 17.031 1.895 -9.677 1.00 86.31 86 ASP A C 1
ATOM 673 O O . ASP A 1 86 ? 16.926 2.878 -8.934 1.00 86.31 86 ASP A O 1
ATOM 677 N N . ASP A 1 87 ? 15.963 1.315 -10.236 1.00 85.19 87 ASP A N 1
ATOM 678 C CA . ASP A 1 87 ? 14.584 1.741 -9.988 1.00 85.19 87 ASP A CA 1
ATOM 679 C C . ASP A 1 87 ? 14.198 1.539 -8.514 1.00 85.19 87 ASP A C 1
ATOM 681 O O . ASP A 1 87 ? 13.594 2.426 -7.901 1.00 85.19 87 ASP A O 1
ATOM 685 N N . LEU A 1 88 ? 14.603 0.413 -7.915 1.00 83.69 88 LEU A N 1
ATOM 686 C CA . LEU A 1 88 ? 14.391 0.139 -6.492 1.00 83.69 88 LEU A CA 1
ATOM 687 C C . LEU A 1 88 ? 15.131 1.150 -5.610 1.00 83.69 88 LEU A C 1
ATOM 689 O O . LEU A 1 88 ? 14.542 1.692 -4.672 1.00 83.69 88 LEU A O 1
ATOM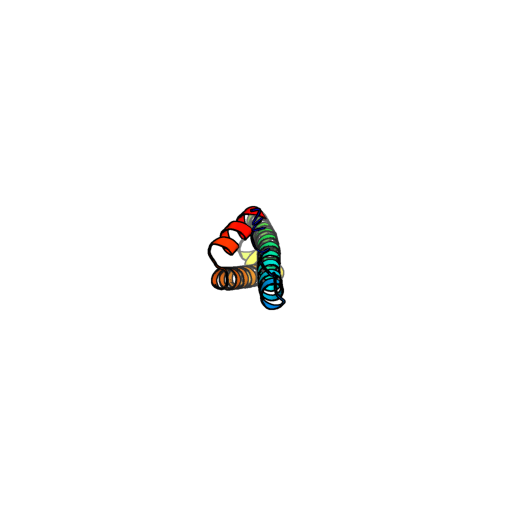 693 N N . GLU A 1 89 ? 16.399 1.452 -5.907 1.00 87.25 89 GLU A N 1
ATOM 694 C CA . GLU A 1 89 ? 17.150 2.461 -5.153 1.00 87.25 89 GLU A CA 1
ATOM 695 C C . GLU A 1 89 ? 16.483 3.841 -5.244 1.00 87.25 89 GLU A C 1
ATOM 697 O O . GLU A 1 89 ? 16.353 4.544 -4.234 1.00 87.25 89 GLU A O 1
ATOM 702 N N . ALA A 1 90 ? 16.023 4.228 -6.436 1.00 85.62 90 ALA A N 1
ATOM 703 C CA . ALA A 1 90 ? 15.298 5.476 -6.630 1.00 85.62 90 ALA A CA 1
ATOM 704 C C . ALA A 1 90 ? 13.989 5.510 -5.822 1.00 85.62 90 ALA A C 1
ATOM 706 O O . ALA A 1 90 ? 13.666 6.546 -5.237 1.00 85.62 90 ALA A O 1
ATOM 707 N N . ALA A 1 91 ? 13.274 4.384 -5.732 1.00 80.12 91 ALA A N 1
ATOM 708 C CA . ALA A 1 91 ? 11.982 4.292 -5.050 1.00 80.12 91 ALA A CA 1
ATOM 709 C C . ALA A 1 91 ? 12.100 4.552 -3.552 1.00 80.12 91 ALA A C 1
ATOM 711 O O . ALA A 1 91 ? 11.291 5.279 -2.977 1.00 80.12 91 ALA A O 1
ATOM 712 N N . PHE A 1 92 ? 13.145 4.014 -2.922 1.00 78.06 92 PHE A N 1
ATOM 713 C CA . PHE A 1 92 ? 13.396 4.231 -1.500 1.00 78.06 92 PHE A CA 1
ATOM 714 C C . PHE A 1 92 ? 13.858 5.652 -1.167 1.00 78.06 92 PHE A C 1
ATOM 716 O O . PHE A 1 92 ? 13.679 6.085 -0.033 1.00 78.06 92 PHE A O 1
ATOM 723 N N . ARG A 1 93 ? 14.449 6.390 -2.117 1.00 80.56 93 ARG A N 1
ATOM 724 C CA . ARG A 1 93 ? 14.876 7.781 -1.882 1.00 80.56 93 ARG A CA 1
ATOM 725 C C . ARG A 1 93 ? 13.715 8.778 -1.842 1.00 80.56 93 ARG A C 1
ATOM 727 O O . ARG A 1 93 ? 13.889 9.845 -1.260 1.00 80.56 93 ARG A O 1
ATOM 734 N N . ASP A 1 94 ? 12.583 8.459 -2.469 1.00 71.94 94 ASP A N 1
ATOM 735 C CA . ASP A 1 94 ? 11.391 9.326 -2.518 1.00 71.94 94 ASP A CA 1
ATOM 736 C C . ASP A 1 94 ? 10.418 9.098 -1.341 1.00 71.94 94 ASP A C 1
ATOM 738 O O . ASP A 1 94 ? 9.448 9.843 -1.174 1.00 71.94 94 ASP A O 1
ATOM 742 N N . LEU A 1 95 ? 10.666 8.063 -0.530 1.00 65.69 95 LEU A N 1
ATOM 743 C CA . LEU A 1 95 ? 9.828 7.653 0.602 1.00 65.69 95 LEU A CA 1
ATOM 744 C C . LEU A 1 95 ? 10.182 8.397 1.901 1.00 65.69 95 LEU A C 1
ATOM 746 O O . LEU A 1 95 ? 9.230 8.822 2.598 1.00 65.69 95 LEU A O 1
#

Nearest PDB structures (foldseek):
  7u2b-assembly1_B  TM=8.944E-01  e=8.637E-01  Homo sapiens
  1wle-assembly1_A  TM=8.987E-01  e=3.567E+00  Bos taurus
  5l3d-assembly1_A  TM=5.262E-01  e=7.028E+00  Homo sapiens
  7n5b-assembly1_A  TM=4.401E-01  e=7.950E+00  Arabidopsis thaliana
  5l3b-assembly1_A  TM=4.705E-01  e=8.994E+00  Homo sapiens

pLDDT: mean 86.23, std 14.32, range [42.44, 98.12]

Foldseek 3Di:
DDDPPDPPDPPCDPVNVVVVVVLVVLLVVLLVLVVVLVVLVVVLVVCPVPDDPVVLVPDPVNVVSVVSNVVSVVVNVVSVVPDDPVSVVVSVVVD

Secondary structure (DSSP, 8-state):
-------------HHHHHHHHHHHHHHHHHHHHHHHHHHHHHHHHHHHHHS-HHHHHT-HHHHHHHHHHHHHHHHHHHHHHT--HHHHHHHHH--

InterPro domains:
  IPR013971 HalX domain [PF08663] (28-92)

Solvent-accessible surface area (backbone atoms only — not comparable to full-atom values): 5603 Å² total; per-residue (Å²): 141,82,78,84,73,73,78,78,71,81,79,80,43,77,68,52,54,51,53,50,52,53,50,53,49,50,42,53,50,46,54,53,44,51,56,48,34,52,56,42,52,49,53,51,53,51,49,63,72,76,46,56,70,75,63,45,76,73,26,66,68,52,53,51,46,53,54,52,36,54,52,37,51,52,54,45,51,56,50,57,74,73,49,53,76,68,54,50,57,54,45,65,74,78,108

Sequence (95 aa):
MSTDTEPAGVVEDESFFRTLVEKLRGLSSFGDQSRQFFAVSRKIATLESEKRASELEDSDTYRQLVARREELDADLDDAVGGMDDDDLEAAFRDL

Mean predicted aligned error: 8.09 Å

Radius of gyration: 21.99 Å; Cα contacts (8 Å, |Δi|>4): 42; chains: 1; bounding box: 65×29×58 Å

Organism: NCBI:txid3166650